Protein AF-A0A535ZYA4-F1 (afdb_monomer_lite)

Radius of gyration: 12.32 Å; chains: 1; bounding box: 31×22×34 Å

Structure (mmCIF, N/CA/C/O backbone):
data_AF-A0A535ZYA4-F1
#
_entry.id   AF-A0A535ZYA4-F1
#
loop_
_atom_site.group_PDB
_atom_site.id
_atom_site.type_symbol
_atom_site.label_atom_id
_atom_site.label_alt_id
_atom_site.label_comp_id
_atom_site.label_asym_id
_atom_site.label_entity_id
_atom_site.label_seq_id
_atom_site.pdbx_PDB_ins_code
_atom_site.Cartn_x
_atom_site.Cartn_y
_atom_site.Cartn_z
_atom_site.occupancy
_atom_site.B_iso_or_equiv
_atom_site.auth_seq_id
_atom_site.auth_comp_id
_atom_site.auth_asym_id
_atom_site.auth_atom_id
_atom_site.pdbx_PDB_model_num
ATOM 1 N N . MET A 1 1 ? -13.377 13.345 19.264 1.00 47.16 1 MET A N 1
ATOM 2 C CA . MET A 1 1 ? -11.940 13.679 19.385 1.00 47.16 1 MET A CA 1
ATOM 3 C C . MET A 1 1 ? -11.301 13.452 18.02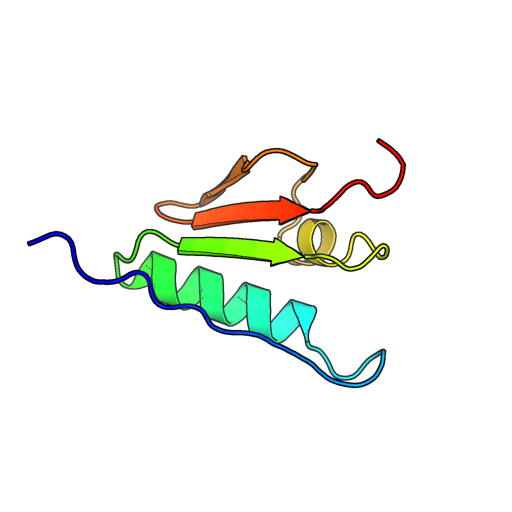8 1.00 47.16 1 MET A C 1
ATOM 5 O O . MET A 1 1 ? -11.327 12.326 17.552 1.00 47.16 1 MET A O 1
ATOM 9 N N . SER A 1 2 ? -10.802 14.503 17.378 1.00 56.09 2 SER A N 1
ATOM 10 C CA . SER A 1 2 ? -9.960 14.356 16.187 1.00 56.09 2 SER A CA 1
ATOM 11 C C . SER A 1 2 ? -8.618 13.790 16.651 1.00 56.09 2 SER A C 1
ATOM 13 O O . SER A 1 2 ? -7.769 14.544 17.119 1.00 56.09 2 SER A O 1
ATOM 15 N N . GLY A 1 3 ? -8.468 12.464 16.644 1.00 72.56 3 GLY A N 1
ATOM 16 C CA . GLY A 1 3 ? -7.188 11.828 16.952 1.00 72.56 3 GLY A CA 1
ATOM 17 C C . GLY A 1 3 ? -6.117 12.319 15.978 1.00 72.56 3 GLY A C 1
ATOM 18 O O . GLY A 1 3 ? -6.403 12.494 14.795 1.00 72.56 3 GLY A O 1
ATOM 19 N N . ALA A 1 4 ? -4.909 12.582 16.477 1.00 82.56 4 ALA A N 1
ATOM 20 C CA . ALA A 1 4 ? -3.797 13.001 15.632 1.00 82.56 4 ALA A CA 1
ATOM 21 C C . ALA A 1 4 ? -3.513 11.941 14.556 1.00 82.56 4 ALA A C 1
ATOM 23 O O . ALA A 1 4 ? -3.471 10.743 14.853 1.00 82.56 4 ALA A O 1
ATOM 24 N N . THR A 1 5 ? -3.309 12.381 13.314 1.00 89.69 5 THR A N 1
ATOM 25 C CA . THR A 1 5 ? -2.928 11.495 12.212 1.00 89.69 5 THR A CA 1
ATOM 26 C C . THR A 1 5 ? -1.573 10.863 12.511 1.00 89.69 5 THR A C 1
ATOM 28 O O . THR A 1 5 ? -0.593 11.561 12.769 1.00 89.69 5 THR A O 1
ATOM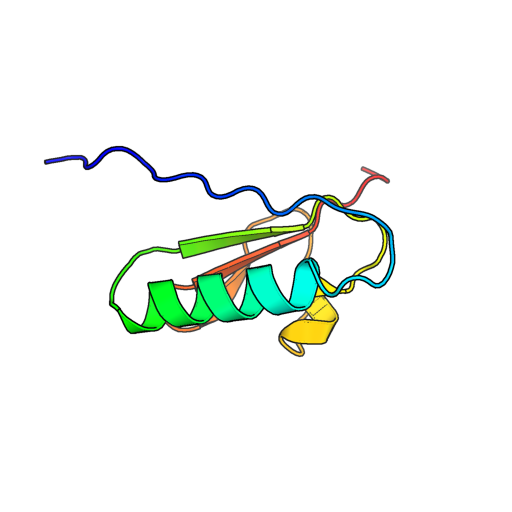 31 N N . ARG A 1 6 ? -1.505 9.530 12.468 1.00 94.75 6 ARG A N 1
ATOM 32 C CA . ARG A 1 6 ? -0.248 8.792 12.598 1.00 94.75 6 ARG A CA 1
ATOM 33 C C . ARG A 1 6 ? 0.403 8.655 11.227 1.00 94.75 6 ARG A C 1
ATOM 35 O O . ARG A 1 6 ? -0.227 8.149 10.307 1.00 94.75 6 ARG A O 1
ATOM 42 N N . ILE A 1 7 ? 1.669 9.048 11.122 1.00 96.00 7 ILE A N 1
ATOM 43 C CA . ILE A 1 7 ? 2.469 8.921 9.899 1.00 96.00 7 ILE A CA 1
ATOM 44 C C . ILE A 1 7 ? 3.535 7.846 10.125 1.00 96.00 7 ILE A C 1
ATOM 46 O O . ILE A 1 7 ? 4.230 7.862 11.142 1.00 96.00 7 ILE A O 1
ATOM 50 N N . ILE A 1 8 ? 3.645 6.900 9.191 1.00 96.69 8 ILE A N 1
ATOM 51 C CA . ILE A 1 8 ? 4.668 5.849 9.180 1.00 96.69 8 ILE A CA 1
ATOM 52 C C . ILE A 1 8 ? 5.431 5.974 7.863 1.00 96.69 8 ILE A C 1
ATOM 54 O O . ILE A 1 8 ? 4.819 5.966 6.800 1.00 96.69 8 ILE A O 1
ATOM 58 N N . VAL A 1 9 ? 6.757 6.096 7.934 1.00 96.25 9 VAL A N 1
ATOM 59 C CA . VAL A 1 9 ? 7.619 6.252 6.756 1.00 96.25 9 VAL A CA 1
ATOM 60 C C . VAL A 1 9 ? 8.491 5.013 6.601 1.00 96.25 9 VAL A C 1
ATOM 62 O O . VAL A 1 9 ? 9.251 4.668 7.507 1.00 96.25 9 VAL A O 1
ATOM 65 N N . TYR A 1 10 ? 8.405 4.368 5.439 1.00 95.19 10 TYR A N 1
ATOM 66 C CA . TYR A 1 10 ? 9.256 3.241 5.067 1.00 95.19 10 TYR A CA 1
ATOM 67 C C . TYR A 1 10 ? 10.380 3.727 4.153 1.00 95.19 10 TYR A C 1
ATOM 69 O O . TYR A 1 10 ? 10.142 4.149 3.026 1.00 95.19 10 TYR A O 1
ATOM 77 N N . THR A 1 11 ? 11.621 3.653 4.633 1.00 93.12 11 THR A N 1
ATOM 78 C CA . THR A 1 11 ? 12.824 4.055 3.889 1.00 93.12 11 THR A CA 1
ATOM 79 C C . THR A 1 11 ? 13.860 2.932 3.881 1.00 93.12 11 THR A C 1
ATOM 81 O O . THR A 1 11 ? 13.816 2.019 4.703 1.00 93.12 11 THR A O 1
ATOM 84 N N . GLY A 1 12 ? 14.776 2.963 2.915 1.00 91.50 12 GLY A N 1
ATOM 85 C CA . GLY A 1 12 ? 15.767 1.914 2.690 1.00 91.50 12 GLY A CA 1
ATOM 86 C C . GLY A 1 12 ? 16.164 1.781 1.220 1.00 91.50 12 GLY A C 1
ATOM 87 O O . GLY A 1 12 ? 15.552 2.375 0.330 1.00 91.50 12 GLY A O 1
ATOM 88 N N . LYS A 1 13 ? 17.192 0.967 0.960 1.00 91.38 13 LYS A N 1
ATOM 89 C CA . LYS A 1 13 ? 17.735 0.733 -0.390 1.00 91.38 13 LYS A CA 1
ATOM 90 C C . LYS A 1 13 ? 16.692 0.121 -1.347 1.00 91.38 13 LYS A C 1
ATOM 92 O O . LYS A 1 13 ? 15.623 -0.327 -0.926 1.00 91.38 13 LYS A O 1
ATOM 97 N N . GLY A 1 14 ? 16.981 0.113 -2.648 1.00 90.00 14 GLY A N 1
ATOM 98 C CA . GLY A 1 14 ? 16.168 -0.603 -3.639 1.00 90.00 14 GLY A CA 1
ATOM 99 C C . GLY A 1 14 ? 16.116 -2.108 -3.342 1.00 90.00 14 GLY A C 1
ATOM 100 O O . GLY A 1 14 ? 17.093 -2.669 -2.851 1.00 90.00 14 GLY A O 1
ATOM 101 N N . GLY A 1 15 ? 14.972 -2.751 -3.583 1.00 89.56 15 GLY A N 1
ATOM 102 C CA . GLY A 1 15 ? 14.816 -4.208 -3.447 1.00 89.56 15 GLY A CA 1
ATOM 103 C C . GLY A 1 15 ? 14.657 -4.767 -2.024 1.00 89.56 15 GLY A C 1
ATOM 104 O O . GLY A 1 15 ? 14.439 -5.961 -1.879 1.00 89.56 15 GLY A O 1
ATOM 105 N N . VAL A 1 16 ? 14.700 -3.946 -0.966 1.00 94.62 16 VAL A N 1
ATOM 106 C CA . VAL A 1 16 ? 14.576 -4.433 0.433 1.00 94.62 16 VAL A CA 1
ATOM 107 C C . VAL A 1 16 ? 13.132 -4.701 0.896 1.00 94.62 16 VAL A C 1
ATOM 109 O O . VAL A 1 16 ? 12.917 -5.003 2.064 1.00 94.62 16 VAL A O 1
ATOM 112 N N . GLY A 1 17 ? 12.136 -4.555 0.013 1.00 94.06 17 GLY A N 1
ATOM 113 C CA . GLY A 1 17 ? 10.728 -4.863 0.317 1.00 94.06 17 GLY A CA 1
ATOM 114 C C . GLY A 1 17 ? 9.902 -3.733 0.949 1.00 94.06 17 GLY A C 1
ATOM 115 O O . GLY A 1 17 ? 8.868 -4.002 1.553 1.00 94.06 17 GLY A O 1
ATOM 116 N N . LYS A 1 18 ? 10.321 -2.466 0.817 1.00 95.38 18 LYS A N 1
ATOM 117 C CA . LYS A 1 18 ? 9.617 -1.302 1.402 1.00 95.38 18 LYS A CA 1
ATOM 118 C C . LYS A 1 18 ? 8.139 -1.249 1.018 1.00 95.38 18 LYS A C 1
ATOM 120 O O . LYS A 1 18 ? 7.292 -1.151 1.899 1.00 95.38 18 LYS A O 1
ATOM 125 N N . THR A 1 19 ? 7.851 -1.346 -0.279 1.00 94.81 19 THR A N 1
ATOM 126 C CA . THR A 1 19 ? 6.489 -1.276 -0.817 1.00 94.81 19 THR A CA 1
ATOM 127 C C . THR A 1 19 ? 5.621 -2.399 -0.268 1.00 94.81 19 THR A C 1
ATOM 129 O O . THR A 1 19 ? 4.534 -2.136 0.232 1.00 94.81 19 THR A O 1
ATOM 132 N N . SER A 1 20 ? 6.137 -3.630 -0.244 1.00 95.62 20 SER A N 1
ATOM 133 C CA . SER A 1 20 ? 5.409 -4.785 0.287 1.00 95.62 20 SER A CA 1
ATOM 134 C C . SER A 1 20 ? 5.064 -4.614 1.768 1.00 95.62 20 SER A C 1
ATOM 136 O O . SER A 1 20 ? 3.935 -4.872 2.178 1.00 95.62 20 SER A O 1
ATOM 138 N N . VAL A 1 21 ? 6.011 -4.133 2.581 1.00 97.12 21 VAL A N 1
ATOM 139 C CA . VAL A 1 21 ? 5.763 -3.894 4.011 1.00 97.12 21 VAL A CA 1
ATOM 140 C C . VAL A 1 21 ? 4.794 -2.725 4.220 1.00 97.12 21 VAL A C 1
ATOM 142 O O . VAL A 1 21 ? 3.927 -2.812 5.092 1.00 97.12 21 VAL A O 1
ATOM 145 N N . ALA A 1 22 ? 4.900 -1.656 3.428 1.00 97.06 22 ALA A N 1
ATOM 146 C CA . ALA A 1 22 ? 3.974 -0.528 3.478 1.00 97.06 22 ALA A CA 1
ATOM 147 C C . ALA A 1 22 ? 2.542 -0.963 3.124 1.00 97.06 22 ALA A C 1
ATOM 149 O O . ALA A 1 22 ? 1.621 -0.692 3.893 1.0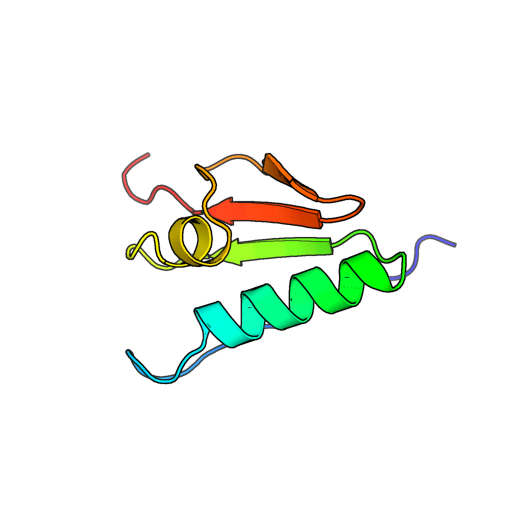0 97.06 22 ALA A O 1
ATOM 150 N N . ALA A 1 23 ? 2.372 -1.710 2.029 1.00 97.25 23 ALA A N 1
ATOM 151 C CA . ALA A 1 23 ? 1.091 -2.256 1.587 1.00 97.25 23 ALA A CA 1
ATOM 152 C C . ALA A 1 23 ? 0.466 -3.178 2.647 1.00 97.25 23 ALA A C 1
ATOM 154 O O . ALA A 1 23 ? -0.675 -2.970 3.061 1.00 97.25 23 ALA A O 1
ATOM 155 N N . ALA A 1 24 ? 1.238 -4.139 3.167 1.00 98.06 24 ALA A N 1
ATOM 156 C CA . ALA A 1 24 ? 0.770 -5.063 4.199 1.00 98.06 24 ALA A CA 1
ATOM 157 C C . ALA A 1 24 ? 0.392 -4.341 5.502 1.00 98.06 24 ALA A C 1
ATOM 159 O O . ALA A 1 24 ? -0.602 -4.681 6.145 1.00 98.06 24 ALA A O 1
ATOM 160 N N . THR A 1 25 ? 1.162 -3.322 5.893 1.00 98.31 25 THR A N 1
ATOM 161 C CA . THR A 1 25 ? 0.856 -2.536 7.095 1.00 98.31 25 THR A CA 1
ATOM 162 C C . THR A 1 25 ? -0.416 -1.719 6.907 1.00 98.31 25 THR A C 1
ATOM 164 O O . THR A 1 25 ? -1.257 -1.692 7.804 1.00 98.31 25 THR A O 1
ATOM 167 N N . ALA A 1 26 ? -0.589 -1.098 5.739 1.00 98.12 26 ALA A N 1
ATOM 168 C CA . ALA A 1 26 ? -1.768 -0.310 5.421 1.00 98.12 26 ALA A CA 1
ATOM 169 C C . ALA A 1 26 ? -3.043 -1.164 5.425 1.00 98.12 26 ALA A C 1
ATOM 171 O O . ALA A 1 26 ? -4.018 -0.811 6.091 1.00 98.12 26 ALA A O 1
ATOM 172 N N . LEU A 1 27 ? -2.998 -2.331 4.777 1.00 98.38 27 LEU A N 1
ATOM 173 C CA . LEU A 1 27 ? -4.094 -3.297 4.800 1.00 98.38 27 LEU A CA 1
ATOM 174 C C . LEU A 1 27 ? -4.424 -3.723 6.233 1.00 98.38 27 LEU A C 1
ATOM 176 O O . LEU A 1 27 ? -5.577 -3.665 6.652 1.00 98.38 27 LEU A O 1
ATOM 180 N N . ARG A 1 28 ? -3.404 -4.054 7.033 1.00 98.44 28 ARG A N 1
ATOM 181 C CA . ARG A 1 28 ? -3.611 -4.468 8.423 1.00 98.44 28 ARG A CA 1
ATOM 182 C C . ARG A 1 28 ? -4.207 -3.363 9.298 1.00 98.44 28 ARG A C 1
ATOM 184 O O . ARG A 1 28 ? -4.947 -3.661 10.233 1.00 98.44 28 ARG A O 1
ATOM 191 N N . CYS A 1 29 ? -3.871 -2.101 9.051 1.00 98.12 29 CYS A N 1
ATOM 192 C CA . CYS A 1 29 ? -4.483 -0.959 9.730 1.00 98.12 29 CYS A CA 1
ATOM 193 C C . CYS A 1 29 ? -5.962 -0.807 9.346 1.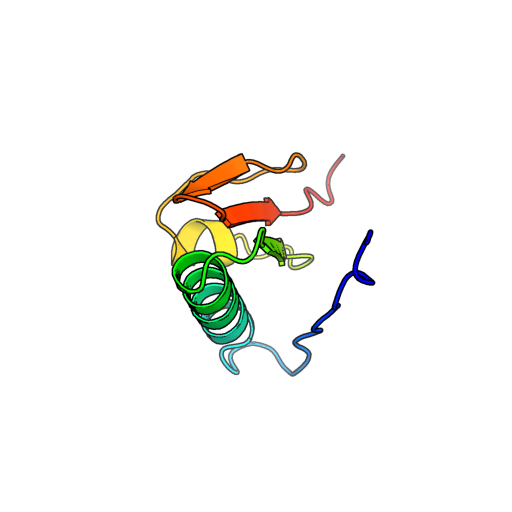00 98.12 29 CYS A C 1
ATOM 195 O O . CYS A 1 29 ? -6.809 -0.672 10.235 1.00 98.12 29 CYS A O 1
ATOM 197 N N . ALA A 1 30 ? -6.274 -0.911 8.054 1.00 98.19 30 ALA A N 1
ATOM 198 C CA . ALA A 1 30 ? -7.636 -0.847 7.535 1.00 98.19 30 ALA A CA 1
ATOM 199 C C . ALA A 1 30 ? -8.535 -1.961 8.097 1.00 98.19 30 ALA A C 1
ATOM 201 O O . ALA A 1 30 ? -9.604 -1.670 8.633 1.00 98.19 30 ALA A O 1
ATOM 202 N N . GLU A 1 31 ? -8.050 -3.209 8.122 1.00 98.25 31 GLU A N 1
ATOM 203 C CA . GLU A 1 31 ? -8.729 -4.358 8.752 1.00 98.25 31 GLU A CA 1
ATOM 204 C C . GLU A 1 31 ? -9.036 -4.142 10.243 1.00 98.25 31 GLU A C 1
ATOM 206 O O . GLU A 1 31 ? -9.949 -4.746 10.802 1.00 98.25 31 GLU A O 1
ATOM 211 N N . ARG A 1 32 ? -8.265 -3.283 10.918 1.00 97.69 32 ARG A N 1
ATOM 212 C CA . ARG A 1 32 ? -8.462 -2.935 12.334 1.00 97.69 32 ARG A CA 1
ATOM 213 C C . ARG A 1 32 ? -9.393 -1.735 12.523 1.00 97.69 32 ARG A C 1
ATOM 215 O O . ARG A 1 32 ? -9.457 -1.192 13.625 1.00 97.69 32 ARG A O 1
ATOM 222 N N . GLY A 1 33 ? -10.089 -1.314 11.467 1.00 97.00 33 GLY A N 1
ATOM 223 C CA . GLY A 1 33 ? -11.044 -0.207 11.473 1.00 97.00 33 GLY A CA 1
ATOM 224 C C . GLY A 1 33 ? -10.400 1.179 11.399 1.00 97.00 33 GLY A C 1
ATOM 225 O O . GLY A 1 33 ? -11.058 2.179 11.686 1.00 97.00 33 GLY A O 1
ATOM 226 N N . GLN A 1 34 ? -9.111 1.273 11.055 1.00 96.88 34 GLN A N 1
ATOM 227 C CA . GLN A 1 34 ? -8.436 2.560 10.889 1.00 96.88 34 GLN A CA 1
ATOM 228 C C . GLN A 1 34 ? -8.596 3.051 9.455 1.00 96.88 34 GLN A C 1
ATOM 230 O O . GLN A 1 34 ? -8.234 2.349 8.517 1.00 96.88 34 GLN A O 1
ATOM 235 N N . ARG A 1 35 ? -9.053 4.294 9.272 1.00 97.44 35 ARG A N 1
ATOM 236 C CA . ARG A 1 35 ? -8.988 4.945 7.956 1.00 97.44 35 ARG A CA 1
ATOM 237 C C . ARG A 1 35 ? -7.522 5.131 7.569 1.00 97.44 35 ARG A C 1
ATOM 239 O O . ARG A 1 35 ? -6.809 5.871 8.249 1.00 97.44 35 ARG A O 1
ATOM 246 N N . THR A 1 36 ? -7.094 4.456 6.511 1.00 98.31 36 THR A N 1
ATOM 247 C CA . THR A 1 36 ? -5.680 4.300 6.167 1.00 98.31 36 THR A CA 1
ATOM 248 C C . THR A 1 36 ? -5.432 4.728 4.727 1.00 98.31 36 THR A C 1
ATOM 250 O O . THR A 1 36 ? -6.076 4.233 3.810 1.00 98.31 36 THR A O 1
ATOM 253 N N . LEU A 1 37 ? -4.468 5.626 4.533 1.00 97.69 37 LEU A N 1
ATOM 254 C CA . LEU A 1 37 ? -3.944 6.001 3.224 1.00 97.69 37 LEU A CA 1
ATOM 255 C C . LEU A 1 37 ? -2.505 5.491 3.110 1.00 97.69 37 LEU A C 1
ATOM 257 O O . LEU A 1 37 ? -1.685 5.777 3.985 1.00 97.69 37 LEU A O 1
ATOM 261 N N . VAL A 1 38 ? -2.203 4.752 2.043 1.00 97.44 38 VAL A N 1
ATOM 262 C CA . VAL A 1 38 ? -0.839 4.366 1.667 1.00 97.44 38 VAL A CA 1
ATOM 263 C C . VAL A 1 38 ? -0.420 5.119 0.413 1.00 97.44 38 VAL A C 1
ATOM 265 O O . VAL A 1 38 ? -1.155 5.167 -0.568 1.00 97.44 38 VAL A O 1
ATOM 268 N N . ILE A 1 39 ? 0.759 5.731 0.464 1.00 95.31 39 ILE A N 1
ATOM 269 C CA . ILE A 1 39 ? 1.291 6.563 -0.614 1.00 95.31 39 ILE A CA 1
ATOM 270 C C . ILE A 1 39 ? 2.645 5.995 -1.019 1.00 95.31 39 ILE A C 1
ATOM 272 O O . ILE A 1 39 ? 3.503 5.784 -0.157 1.00 95.31 39 ILE A O 1
ATOM 276 N N . SER A 1 40 ? 2.843 5.776 -2.317 1.00 92.06 40 SER A N 1
ATOM 277 C CA . SER A 1 40 ? 4.172 5.568 -2.890 1.00 92.06 40 SER A CA 1
ATOM 278 C C . SER A 1 40 ? 4.642 6.849 -3.565 1.00 92.06 40 SER A C 1
ATOM 280 O O . SER A 1 40 ? 3.940 7.419 -4.398 1.00 92.06 40 SER A O 1
ATOM 282 N N . THR A 1 41 ? 5.849 7.283 -3.213 1.00 85.94 41 THR A N 1
ATOM 283 C CA . THR A 1 41 ? 6.572 8.355 -3.914 1.00 85.94 41 THR A CA 1
ATOM 284 C C . THR A 1 41 ? 7.646 7.793 -4.852 1.00 85.94 41 THR A C 1
ATOM 286 O O . THR A 1 41 ? 8.516 8.536 -5.301 1.00 85.94 41 THR A O 1
ATOM 289 N N . ASP A 1 42 ? 7.678 6.471 -5.047 1.00 77.75 42 ASP A N 1
ATOM 290 C CA . ASP A 1 42 ? 8.603 5.808 -5.966 1.00 77.75 42 ASP A CA 1
ATOM 291 C C . ASP A 1 42 ? 8.054 5.894 -7.398 1.00 77.75 42 ASP A C 1
ATOM 293 O O . ASP A 1 42 ? 6.850 5.779 -7.605 1.00 77.75 42 ASP A O 1
ATOM 297 N N . ILE A 1 43 ? 8.944 6.073 -8.374 1.00 68.12 43 ILE A N 1
ATOM 298 C CA . ILE A 1 43 ? 8.611 6.074 -9.808 1.00 68.12 43 ILE A CA 1
ATOM 299 C C . ILE A 1 43 ? 8.257 4.652 -10.266 1.00 68.12 43 ILE A C 1
ATOM 301 O O . ILE A 1 43 ? 7.521 4.458 -11.230 1.00 68.12 43 ILE A O 1
ATOM 305 N N . ALA A 1 44 ? 8.782 3.631 -9.583 1.00 69.50 44 ALA A N 1
ATOM 306 C CA . ALA A 1 44 ? 8.349 2.264 -9.807 1.00 69.50 44 ALA A CA 1
ATOM 307 C C . ALA A 1 44 ? 6.927 2.100 -9.247 1.00 69.50 44 ALA A C 1
ATOM 309 O O . ALA A 1 44 ? 6.776 2.106 -8.020 1.00 69.50 44 ALA A O 1
ATOM 310 N N . HIS A 1 45 ? 5.934 1.911 -10.133 1.00 77.81 45 HIS A N 1
ATOM 311 C CA . HIS A 1 45 ? 4.495 1.633 -9.896 1.00 77.81 45 HIS A CA 1
ATOM 312 C C . HIS A 1 45 ? 4.200 0.348 -9.080 1.00 77.81 45 HIS A C 1
ATOM 314 O O . HIS A 1 45 ? 3.242 -0.392 -9.287 1.00 77.81 45 HIS A O 1
ATOM 320 N N . SER A 1 46 ? 5.078 0.047 -8.133 1.00 85.81 46 SER A N 1
ATOM 321 C CA . SER A 1 46 ? 5.138 -1.164 -7.336 1.00 85.81 46 SER A CA 1
ATOM 322 C C . SER A 1 46 ? 4.024 -1.256 -6.295 1.00 85.81 46 SER A C 1
ATOM 324 O O . SER A 1 46 ? 3.787 -2.344 -5.764 1.00 85.81 46 SER A O 1
ATOM 326 N N . LEU A 1 47 ? 3.364 -0.144 -5.943 1.00 93.62 47 LEU A N 1
ATOM 327 C CA . LEU A 1 47 ? 2.260 -0.159 -4.984 1.00 93.62 47 LEU A CA 1
ATOM 328 C C . LEU A 1 47 ? 0.971 -0.592 -5.678 1.00 93.62 47 LEU A C 1
ATOM 330 O O . LEU A 1 47 ? 0.267 -1.440 -5.134 1.00 93.62 47 LEU A O 1
ATOM 334 N N . ALA A 1 48 ? 0.715 -0.066 -6.877 1.00 92.88 48 ALA A N 1
ATOM 335 C CA . ALA A 1 48 ? -0.344 -0.534 -7.766 1.00 92.88 48 ALA A CA 1
ATOM 336 C C . ALA A 1 48 ? -0.230 -2.052 -8.001 1.00 92.88 48 ALA A C 1
ATOM 338 O O . ALA A 1 48 ? -1.176 -2.794 -7.729 1.00 92.88 48 ALA A O 1
ATOM 339 N N . ASP A 1 49 ? 0.971 -2.525 -8.352 1.00 92.62 49 ASP A N 1
ATOM 340 C CA . ASP A 1 49 ? 1.258 -3.954 -8.542 1.00 92.62 49 ASP A CA 1
ATOM 341 C C . ASP A 1 49 ? 1.018 -4.787 -7.271 1.00 92.62 49 ASP A C 1
ATOM 343 O O . ASP A 1 49 ? 0.529 -5.912 -7.336 1.00 92.62 49 ASP A O 1
ATOM 347 N N . SER A 1 50 ? 1.347 -4.247 -6.090 1.00 94.25 50 SER A N 1
ATOM 348 C CA . SER A 1 50 ? 1.177 -4.963 -4.813 1.00 94.25 50 SER A CA 1
ATOM 349 C C . SER A 1 50 ? -0.290 -5.227 -4.464 1.00 94.25 50 SER A C 1
ATOM 351 O O . SER A 1 50 ? -0.575 -6.152 -3.703 1.00 94.25 50 SER A O 1
ATOM 353 N N . PHE A 1 51 ? -1.201 -4.400 -4.977 1.00 95.06 51 PHE A N 1
ATOM 354 C CA . PHE A 1 51 ? -2.634 -4.490 -4.711 1.00 95.06 51 PHE A CA 1
ATOM 355 C C . PHE A 1 51 ? -3.452 -4.985 -5.908 1.00 95.06 51 PHE A C 1
ATOM 357 O O . PHE A 1 51 ? -4.648 -5.199 -5.740 1.00 95.06 51 PHE A O 1
ATOM 364 N N . ASP A 1 52 ? -2.825 -5.186 -7.071 1.00 94.50 52 ASP A N 1
ATOM 365 C CA . ASP A 1 52 ? -3.490 -5.540 -8.332 1.00 94.50 52 ASP A CA 1
ATOM 366 C C . ASP A 1 52 ? -4.596 -4.533 -8.717 1.00 94.50 52 ASP A C 1
ATOM 368 O O . ASP A 1 52 ? -5.718 -4.886 -9.083 1.00 94.50 52 ASP A O 1
ATOM 372 N N . VAL A 1 53 ? -4.287 -3.237 -8.579 1.00 93.25 53 VAL A N 1
ATOM 373 C CA . VAL A 1 53 ? -5.193 -2.118 -8.893 1.00 93.25 53 VAL A CA 1
ATOM 374 C C . VAL A 1 53 ? -4.445 -0.998 -9.606 1.00 93.25 53 VAL A C 1
ATOM 376 O O . VAL A 1 53 ? -3.249 -0.812 -9.407 1.00 93.25 53 VAL A O 1
ATOM 379 N N . SER A 1 54 ? -5.150 -0.190 -10.397 1.00 91.88 54 SER A N 1
ATOM 380 C CA . SER A 1 54 ? -4.576 1.038 -10.958 1.00 91.88 54 SER A CA 1
ATOM 381 C C . SER A 1 54 ? -4.584 2.163 -9.922 1.00 91.88 54 SER A C 1
ATOM 383 O O . SER A 1 54 ? -5.631 2.468 -9.351 1.00 91.88 54 SER A O 1
ATOM 385 N N . LEU A 1 55 ? -3.431 2.804 -9.714 1.00 92.44 55 LEU A N 1
ATOM 386 C CA . LEU A 1 55 ? -3.276 3.982 -8.860 1.00 92.44 55 LEU A CA 1
ATOM 387 C C . LEU A 1 55 ? -2.713 5.153 -9.668 1.00 92.44 55 LEU A C 1
ATOM 389 O O . LEU A 1 55 ? -2.015 4.962 -10.660 1.00 92.44 55 LEU A O 1
ATOM 393 N N . GLY A 1 56 ? -3.022 6.367 -9.226 1.00 90.25 56 GLY A N 1
ATOM 394 C CA . GLY A 1 56 ? -2.480 7.599 -9.788 1.00 90.25 56 GLY A CA 1
ATOM 395 C C . GLY A 1 56 ? -2.349 8.675 -8.718 1.00 90.25 56 GLY A C 1
ATOM 396 O O . GLY A 1 56 ? -2.388 8.378 -7.520 1.00 90.25 56 GLY A O 1
ATOM 397 N N . GLY A 1 57 ? -2.238 9.929 -9.163 1.00 90.44 57 GLY A N 1
ATOM 398 C CA . GLY A 1 57 ? -1.988 11.080 -8.293 1.00 90.44 57 GLY A CA 1
ATOM 399 C C . GLY A 1 57 ? -3.092 11.390 -7.280 1.00 90.44 57 GLY A C 1
ATOM 400 O O . GLY A 1 57 ? -2.840 12.149 -6.351 1.00 90.44 57 GLY A O 1
ATOM 401 N N . GLU A 1 58 ? -4.273 10.785 -7.402 1.00 92.44 58 GLU A N 1
ATOM 402 C CA . GLU A 1 58 ?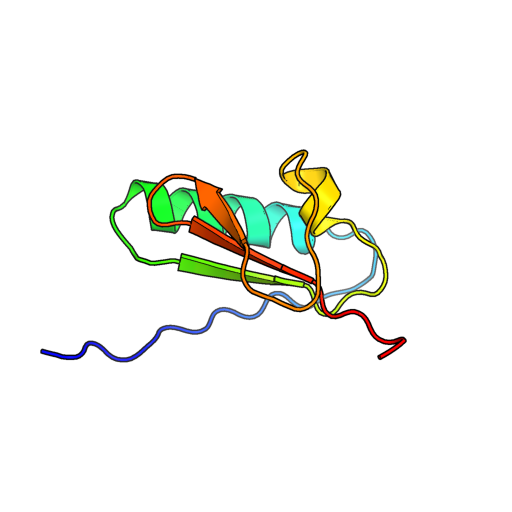 -5.398 10.967 -6.481 1.00 92.44 58 GLU A CA 1
ATOM 403 C C . GLU A 1 58 ? -5.654 9.706 -5.635 1.00 92.44 58 GLU A C 1
ATOM 405 O O . GLU A 1 58 ? -5.577 8.586 -6.157 1.00 92.44 58 GLU A O 1
ATOM 410 N N . PRO A 1 59 ? -6.004 9.852 -4.339 1.00 95.56 59 PRO A N 1
ATOM 411 C CA . PRO A 1 59 ? -6.368 8.725 -3.488 1.00 95.56 59 PRO A CA 1
ATOM 412 C C . PRO A 1 59 ? -7.504 7.881 -4.078 1.00 95.56 59 PRO A C 1
ATOM 414 O O . PRO A 1 59 ? -8.632 8.343 -4.246 1.00 95.56 59 PRO A O 1
ATOM 417 N N . THR A 1 60 ? -7.219 6.607 -4.322 1.00 96.44 60 THR A N 1
ATOM 418 C CA . THR A 1 60 ? -8.159 5.636 -4.889 1.00 96.44 60 THR A CA 1
ATOM 419 C C . THR A 1 60 ? -8.484 4.563 -3.856 1.00 96.44 60 THR A C 1
ATOM 421 O O . THR A 1 60 ? -7.606 4.109 -3.124 1.00 96.44 60 THR A O 1
ATOM 424 N N . VAL A 1 61 ? -9.757 4.175 -3.754 1.00 98.06 61 VAL A N 1
ATOM 425 C CA . VAL A 1 61 ? -10.196 3.113 -2.834 1.00 98.06 61 VAL A CA 1
ATOM 426 C C . VAL A 1 61 ? -9.598 1.778 -3.279 1.00 98.06 61 VAL A C 1
ATOM 428 O O . VAL A 1 61 ? -9.785 1.379 -4.423 1.00 98.06 61 VAL A O 1
ATOM 431 N N . ILE A 1 62 ? -8.931 1.080 -2.359 1.00 97.81 62 ILE A N 1
ATOM 432 C CA . ILE A 1 62 ? -8.419 -0.285 -2.567 1.00 97.81 62 ILE A CA 1
ATOM 433 C C . ILE A 1 62 ? -9.330 -1.299 -1.868 1.00 97.81 62 ILE A C 1
ATOM 435 O O . ILE A 1 62 ? -9.678 -2.329 -2.436 1.00 97.81 62 ILE A O 1
ATOM 439 N N . ALA A 1 63 ? -9.722 -1.007 -0.626 1.00 97.50 63 ALA A N 1
ATOM 440 C CA . ALA A 1 63 ? -10.577 -1.859 0.195 1.00 97.50 63 ALA A CA 1
ATOM 441 C C . ALA A 1 63 ? -11.340 -1.015 1.228 1.00 97.50 63 ALA A C 1
ATOM 443 O O . ALA A 1 63 ? -11.171 0.205 1.308 1.00 97.50 63 ALA A O 1
ATOM 444 N N . GLU A 1 64 ? -12.173 -1.656 2.050 1.00 98.00 64 GLU A N 1
ATOM 445 C CA . GLU A 1 64 ? -12.829 -0.975 3.166 1.00 98.00 64 GLU A CA 1
ATOM 446 C C . GLU A 1 64 ? -11.783 -0.305 4.073 1.00 98.00 64 GLU A C 1
ATOM 448 O O . GLU A 1 64 ? -10.842 -0.945 4.537 1.00 98.00 64 GLU A O 1
ATOM 453 N N . ASN A 1 65 ? -11.945 0.999 4.316 1.00 98.00 65 ASN A N 1
ATOM 454 C CA . ASN A 1 65 ? -11.019 1.833 5.091 1.00 98.00 65 ASN A CA 1
ATOM 455 C C . ASN A 1 65 ? -9.582 1.946 4.537 1.00 98.00 65 ASN A C 1
ATOM 457 O O . ASN A 1 65 ? -8.717 2.464 5.249 1.00 98.00 65 ASN A O 1
ATOM 461 N N . LEU A 1 66 ? -9.324 1.529 3.291 1.00 98.62 66 LEU A N 1
ATOM 462 C CA . LEU A 1 66 ? -8.007 1.596 2.656 1.00 98.62 66 LEU A CA 1
ATOM 463 C C . LEU A 1 66 ? -8.044 2.365 1.333 1.00 98.62 66 LEU A C 1
ATOM 465 O O . LEU A 1 66 ? -8.754 1.993 0.397 1.00 98.62 66 LEU A O 1
ATOM 469 N N . TRP A 1 67 ? -7.184 3.374 1.241 1.00 98.38 67 TRP A N 1
ATOM 470 C CA . TRP A 1 67 ? -6.912 4.125 0.021 1.00 98.38 67 TRP A CA 1
ATOM 471 C C . TRP A 1 67 ? -5.435 4.025 -0.356 1.00 98.38 67 TRP A C 1
ATOM 473 O O . TRP A 1 67 ? -4.572 3.989 0.524 1.00 98.38 67 TRP A O 1
ATOM 483 N N . GLY A 1 68 ? -5.154 4.016 -1.656 1.00 97.00 68 GLY A N 1
ATOM 484 C CA . GLY A 1 68 ? -3.810 4.070 -2.222 1.00 97.00 68 GLY A CA 1
ATOM 485 C C . GLY A 1 68 ? -3.614 5.279 -3.124 1.00 97.00 68 GLY A C 1
ATOM 486 O O . G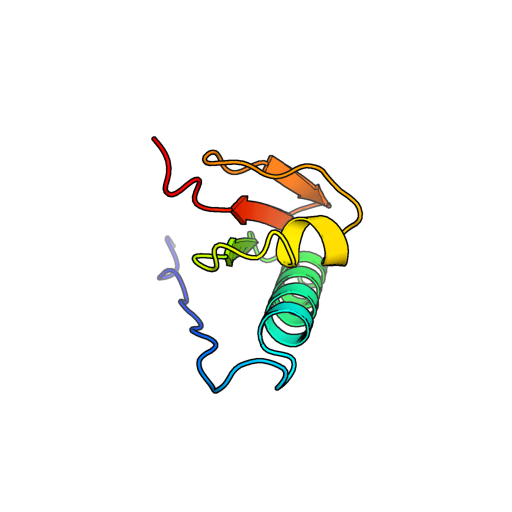LY A 1 68 ? -4.566 5.760 -3.735 1.00 97.00 68 GLY A O 1
ATOM 487 N N . GLN A 1 69 ? -2.377 5.753 -3.216 1.00 95.00 69 GLN A N 1
ATOM 488 C CA . GLN A 1 69 ? -1.974 6.831 -4.113 1.00 95.00 69 GLN A CA 1
ATOM 489 C C . GLN A 1 69 ? -0.540 6.586 -4.591 1.00 95.00 69 GLN A C 1
ATOM 491 O O . GLN A 1 69 ? 0.323 6.187 -3.804 1.00 95.00 69 GLN A O 1
ATOM 496 N N . GLU A 1 70 ? -0.278 6.861 -5.862 1.00 91.00 70 GLU A N 1
ATOM 497 C CA . GLU A 1 70 ? 1.076 6.908 -6.413 1.00 91.00 70 GLU A CA 1
ATOM 498 C C . GLU A 1 70 ? 1.317 8.293 -7.005 1.00 91.00 70 GLU A C 1
ATOM 500 O O . GLU A 1 70 ? 0.486 8.815 -7.746 1.00 91.00 70 GLU A O 1
ATOM 505 N N . SER A 1 71 ? 2.438 8.921 -6.658 1.00 76.88 71 SER A N 1
ATOM 506 C CA . SER A 1 71 ? 2.791 10.204 -7.262 1.00 76.88 71 SER A CA 1
ATOM 507 C C . SER A 1 71 ? 3.201 10.000 -8.718 1.00 76.88 71 SER A C 1
ATOM 509 O O . SER A 1 71 ? 4.211 9.357 -8.992 1.00 76.88 71 SER A O 1
ATOM 511 N N . ASP A 1 72 ? 2.448 10.591 -9.641 1.00 69.25 72 ASP A N 1
ATOM 512 C CA . ASP A 1 72 ? 2.905 10.763 -11.015 1.00 69.25 72 ASP A CA 1
ATOM 513 C C . ASP A 1 72 ? 3.914 11.917 -11.031 1.00 69.25 72 ASP A C 1
ATOM 515 O O . ASP A 1 72 ? 3.564 13.065 -10.777 1.00 69.25 72 ASP A O 1
ATOM 519 N N . VAL A 1 73 ? 5.195 11.609 -11.230 1.00 61.94 73 VAL A N 1
ATOM 520 C CA . VAL A 1 73 ? 6.275 12.614 -11.205 1.00 61.94 73 VAL A CA 1
ATOM 521 C C . VAL A 1 73 ? 6.338 13.396 -12.528 1.00 61.94 73 VAL A C 1
ATOM 523 O O . VAL A 1 73 ? 7.123 14.335 -12.658 1.00 61.94 73 VAL A O 1
ATOM 526 N N . TYR A 1 74 ? 5.521 13.025 -13.519 1.00 58.25 74 TYR A N 1
ATOM 527 C CA . TYR A 1 74 ? 5.474 13.673 -14.829 1.00 58.25 74 TYR A CA 1
ATOM 528 C C . TYR A 1 74 ? 4.336 14.697 -14.984 1.00 58.25 74 TYR A C 1
ATOM 530 O O . TYR A 1 74 ? 4.197 15.259 -16.074 1.00 58.25 74 TYR A O 1
ATOM 538 N N . TYR A 1 75 ? 3.593 14.996 -13.909 1.00 50.91 75 TYR A N 1
ATOM 539 C CA . TYR A 1 75 ? 2.613 16.087 -13.832 1.00 50.91 75 TYR A CA 1
ATOM 540 C C . TYR A 1 75 ? 2.743 16.920 -12.553 1.00 50.91 75 TYR A C 1
ATOM 542 O O . TYR A 1 75 ? 2.905 16.336 -11.461 1.00 50.91 75 TYR A O 1
#

Foldseek 3Di:
DPPDDDDDDQDDDPPPCSLVVQLVVQVVCQVVVAQGEGEDADPPPVNCVNLVHDAEQDWDDSDRSYTYHYYPPPD

pLDDT: mean 90.15, std 11.92, range [47.16, 98.62]

Sequence (75 aa):
MSGATRIIVYTGKGGVGKTSVAAATALRCAERGQRTLVISTDIAHSLADSFDVSLGGEPTVIAENLWGQESDVYY

Secondary structure (DSSP, 8-state):
--PPPP------STTSSHHHHHHHHHHHHHHTT--EEEEE--SS-HHHHHHTS---SS-EEEETTEEEEE--TT-